Protein AF-A0A2M7T6M6-F1 (afdb_monomer_lite)

Sequence (146 aa):
PADIKNALLALINGEEPVEQSRGKCAQCSRVKKELYIQQRDFVTDGVKAVMELDTIDPEKCFLEQGIVCMGPVTREGCHSKCPSKANMPCRGCWGPTPGITEVGAKMVNSLASILPAGAMMFMDDIVGTGYRYSMAISEVPGRIRR

InterPro domains:
  IPR051349 Hydrogenase complex-associated protein [PTHR42845] (2-117)

Foldseek 3Di:
DVLVVQCVVCVVVVHHRDDQQAFQVVLAQADEDPLPDDDPDALDAAADDPVRDPDQDLRHDCLSVNYDAL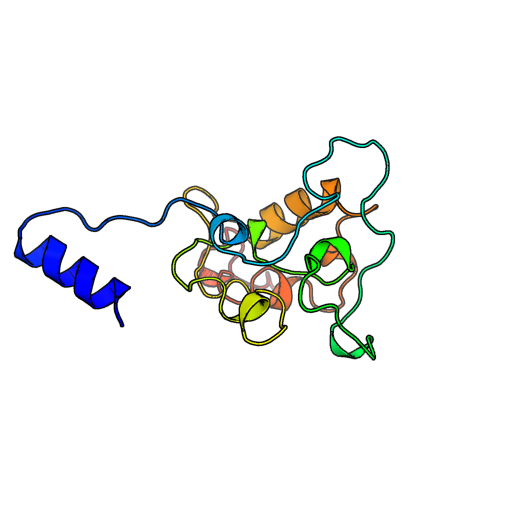RRFATHDPSNCQSNPVVHGHQRQRHGRPPDQQQLVVQQVSQVRHYVRRHLVPDPCSCCRRPVNRLCSHPNNDDDDD

pLDDT: mean 88.49, std 6.36, range [63.84, 96.81]

Secondary structure (DSSP, 8-state):
-HHHHHHHHHHHTTPPP----SBGGGG--SB-SSTTS--SS-S-S--B-GGG-S---SSB-SGGGTB---GGGBBS-STTHHHHHSS-----TT-BPTT-S-HHHHHHHHHHTTSTT-GGGGSTTHHHHHSTTTGGGSSS-S----

Organism: NCBI:txid1973895

Structure (mmCIF, N/CA/C/O backbone):
data_AF-A0A2M7T6M6-F1
#
_entry.id   AF-A0A2M7T6M6-F1
#
loop_
_atom_site.group_PDB
_atom_site.id
_atom_site.type_symbol
_atom_site.label_atom_id
_atom_site.label_alt_id
_atom_site.label_comp_id
_atom_site.label_asym_id
_atom_site.label_entity_id
_atom_site.label_seq_id
_atom_site.pdbx_PDB_ins_code
_atom_site.Cartn_x
_atom_site.Cartn_y
_atom_site.Cartn_z
_atom_site.occupancy
_atom_site.B_iso_or_equiv
_atom_site.auth_seq_id
_atom_site.auth_comp_id
_atom_site.auth_asym_id
_atom_site.auth_atom_id
_atom_site.pdbx_PDB_model_num
ATOM 1 N N . PRO A 1 1 ? 3.158 -3.355 17.861 1.00 77.38 1 PRO A N 1
ATOM 2 C CA . PRO A 1 1 ? 3.257 -3.105 19.322 1.00 77.38 1 PRO A CA 1
ATOM 3 C C . PRO A 1 1 ? 3.147 -1.621 19.694 1.00 77.38 1 PRO A C 1
ATOM 5 O O . PRO A 1 1 ? 2.381 -1.302 20.591 1.00 77.38 1 PRO A O 1
ATOM 8 N N . ALA A 1 2 ? 3.868 -0.728 19.000 1.00 86.44 2 ALA A N 1
ATOM 9 C CA . ALA A 1 2 ? 3.848 0.709 19.289 1.00 86.44 2 ALA A CA 1
ATOM 10 C C . ALA A 1 2 ? 2.465 1.353 19.081 1.00 86.44 2 ALA A C 1
ATOM 12 O O . ALA A 1 2 ? 1.992 2.036 19.978 1.00 86.44 2 ALA A O 1
ATOM 13 N N . ASP A 1 3 ? 1.779 1.066 17.968 1.00 86.69 3 ASP A N 1
ATOM 14 C CA . ASP A 1 3 ? 0.470 1.676 17.674 1.00 86.69 3 ASP A CA 1
ATOM 15 C C . ASP A 1 3 ? -0.593 1.332 18.727 1.00 86.69 3 ASP A C 1
ATOM 17 O O . ASP A 1 3 ? -1.322 2.204 19.183 1.00 86.69 3 ASP A O 1
ATOM 21 N N . ILE A 1 4 ? -0.624 0.073 19.180 1.00 90.44 4 ILE A N 1
ATOM 22 C CA . ILE A 1 4 ? -1.546 -0.385 20.232 1.00 90.44 4 ILE A CA 1
ATOM 23 C C . ILE A 1 4 ? -1.215 0.300 21.561 1.00 90.44 4 ILE A C 1
ATOM 25 O O . ILE A 1 4 ? -2.111 0.801 22.231 1.00 90.44 4 ILE A O 1
ATOM 29 N N . LYS A 1 5 ? 0.072 0.358 21.934 1.00 93.25 5 LYS A N 1
ATOM 30 C CA . LYS A 1 5 ? 0.515 1.045 23.155 1.00 93.25 5 LYS A CA 1
ATOM 31 C C . LYS A 1 5 ? 0.095 2.517 23.136 1.00 93.25 5 LYS A C 1
ATOM 33 O O . LYS A 1 5 ? -0.430 3.001 24.130 1.00 93.25 5 LYS A O 1
ATOM 38 N N . ASN A 1 6 ? 0.312 3.208 22.021 1.00 90.69 6 ASN A N 1
ATOM 39 C CA . ASN A 1 6 ? -0.017 4.625 21.886 1.00 90.69 6 ASN A CA 1
ATOM 40 C C . ASN A 1 6 ? -1.530 4.861 21.943 1.00 90.69 6 ASN A C 1
ATOM 42 O O . ASN A 1 6 ? -1.966 5.781 22.624 1.00 90.69 6 ASN A O 1
ATOM 46 N N . ALA A 1 7 ? -2.325 4.003 21.297 1.00 91.75 7 ALA A N 1
ATOM 47 C CA . ALA A 1 7 ? -3.780 4.076 21.375 1.00 91.75 7 ALA A CA 1
ATOM 48 C C . ALA A 1 7 ? -4.288 3.870 22.811 1.00 91.75 7 ALA A C 1
ATOM 50 O O . ALA A 1 7 ? -5.135 4.624 23.274 1.00 91.75 7 ALA A O 1
ATOM 51 N N . LEU A 1 8 ? -3.737 2.895 23.544 1.00 94.31 8 LEU A N 1
ATOM 52 C CA . LEU A 1 8 ? -4.097 2.668 24.947 1.00 94.31 8 LEU A CA 1
ATOM 53 C C . LEU A 1 8 ? -3.714 3.853 25.841 1.00 94.31 8 LEU A C 1
ATOM 55 O O . LEU A 1 8 ? -4.503 4.241 26.694 1.00 94.31 8 LEU A O 1
ATOM 59 N N . LEU A 1 9 ? -2.531 4.439 25.642 1.00 95.12 9 LEU A N 1
ATOM 60 C CA . LEU A 1 9 ? -2.095 5.617 26.396 1.00 95.12 9 LEU A CA 1
ATOM 61 C C . LEU A 1 9 ? -2.992 6.834 26.140 1.00 95.12 9 LEU A C 1
ATOM 63 O O . LEU A 1 9 ? -3.350 7.512 27.097 1.00 95.12 9 LEU A O 1
ATOM 67 N N . ALA A 1 10 ? -3.393 7.072 24.888 1.00 94.69 10 ALA A N 1
ATOM 68 C CA . ALA A 1 10 ? -4.335 8.140 24.549 1.00 94.69 10 ALA A CA 1
ATOM 69 C C . ALA A 1 10 ? -5.670 7.951 25.288 1.00 94.69 10 ALA A C 1
ATOM 71 O O . ALA A 1 10 ? -6.118 8.850 25.993 1.00 94.69 10 ALA A O 1
ATOM 72 N N . LEU A 1 11 ? -6.232 6.737 25.242 1.00 94.81 11 LEU A N 1
ATOM 73 C CA . LEU A 1 11 ? -7.485 6.418 25.932 1.00 94.81 11 LEU A CA 1
ATOM 74 C C . LEU A 1 11 ? -7.385 6.578 27.456 1.00 94.81 11 LEU A C 1
ATOM 76 O O . LEU A 1 11 ? -8.314 7.089 28.074 1.00 94.81 11 LEU A O 1
ATOM 80 N N . ILE A 1 12 ? -6.266 6.169 28.068 1.00 96.81 12 ILE A N 1
ATOM 81 C CA . ILE A 1 12 ? -6.027 6.342 29.513 1.00 96.81 12 ILE A CA 1
ATOM 82 C C . ILE A 1 12 ? -5.978 7.829 29.891 1.00 96.81 12 ILE A C 1
ATOM 84 O O . ILE A 1 12 ? -6.458 8.202 30.959 1.00 96.81 12 ILE A O 1
ATOM 88 N N . ASN A 1 13 ? -5.437 8.674 29.014 1.00 96.06 13 ASN A N 1
ATOM 89 C CA . ASN A 1 13 ? -5.346 10.118 29.222 1.00 96.06 13 ASN A CA 1
ATOM 90 C C . ASN A 1 13 ? -6.642 10.873 28.867 1.00 96.06 13 ASN A C 1
ATOM 92 O O . ASN A 1 13 ? -6.694 12.089 29.035 1.00 96.06 13 ASN A O 1
ATOM 96 N N . GLY A 1 14 ? -7.687 10.182 28.390 1.00 94.88 14 GLY A N 1
ATOM 97 C CA . GLY A 1 14 ? -8.930 10.806 27.923 1.00 94.88 14 GLY A CA 1
ATOM 98 C C . GLY A 1 14 ? -8.812 11.500 26.559 1.00 94.88 14 GLY A C 1
ATOM 99 O O . GLY A 1 14 ? -9.669 12.307 26.211 1.00 94.88 14 GLY A O 1
ATOM 100 N N . GLU A 1 15 ? -7.761 11.199 25.794 1.00 94.38 15 GLU A N 1
ATOM 101 C CA . GLU A 1 15 ? -7.513 11.716 24.447 1.00 94.38 15 GLU A CA 1
ATOM 102 C C . GLU A 1 15 ? -8.000 10.719 23.380 1.00 94.38 15 GLU A C 1
ATOM 104 O O . GLU A 1 15 ? -7.991 9.500 23.583 1.00 94.38 15 GLU A O 1
ATOM 109 N N . GLU A 1 16 ? -8.387 11.216 22.203 1.00 89.56 16 GLU A N 1
ATOM 110 C CA . GLU A 1 16 ? -8.709 10.345 21.070 1.00 89.56 16 GLU A CA 1
ATOM 111 C C . GLU A 1 16 ? -7.432 9.788 20.414 1.00 89.56 16 GLU A C 1
ATOM 113 O O . GLU A 1 16 ? -6.487 10.539 20.146 1.00 89.56 16 GLU A O 1
ATOM 118 N N . PRO A 1 17 ? -7.374 8.476 20.110 1.00 87.94 17 PRO A N 1
ATOM 119 C CA . PRO A 1 17 ? -6.243 7.897 19.401 1.00 87.94 17 PRO A CA 1
ATOM 120 C C . PRO A 1 17 ? -6.045 8.535 18.026 1.00 87.94 17 PRO A C 1
ATOM 122 O O . PRO A 1 17 ? -6.978 8.653 17.234 1.00 87.94 17 PRO A O 1
ATOM 125 N N . VAL A 1 18 ? -4.795 8.863 17.700 1.00 84.00 18 VAL A N 1
ATOM 126 C CA . VAL A 1 18 ? -4.446 9.395 16.379 1.00 84.00 18 VAL A CA 1
ATOM 127 C C . VAL A 1 18 ? -4.677 8.326 15.313 1.00 84.00 18 VAL A C 1
ATOM 129 O O . VAL A 1 18 ? -3.949 7.330 15.239 1.00 84.00 18 VAL A O 1
ATOM 132 N N . GLU A 1 19 ? -5.666 8.551 14.451 1.00 78.81 19 GLU A N 1
ATOM 133 C CA . GLU A 1 19 ? -5.884 7.701 13.292 1.00 78.81 19 GLU A CA 1
ATOM 134 C C . GLU A 1 19 ? -4.896 8.030 12.166 1.00 78.81 19 GLU A C 1
ATOM 136 O O . GLU A 1 19 ? -4.631 9.177 11.808 1.00 78.81 19 GLU A O 1
ATOM 141 N N . GLN A 1 20 ? -4.341 6.979 11.574 1.00 81.00 20 GLN A N 1
ATOM 142 C CA . GLN A 1 20 ? -3.417 7.080 10.454 1.00 81.00 20 GLN A CA 1
ATOM 143 C C . GLN A 1 20 ? -4.202 7.313 9.162 1.00 81.00 20 GLN A C 1
ATOM 145 O O . GLN A 1 20 ? -4.750 6.378 8.594 1.00 81.00 20 GLN A O 1
ATOM 150 N N . SER A 1 21 ? -4.262 8.547 8.672 1.00 82.00 21 SER A N 1
ATOM 151 C CA . SER A 1 21 ? -5.130 8.885 7.537 1.00 82.00 21 SER A CA 1
ATOM 152 C C . SER A 1 21 ? -4.480 8.744 6.158 1.00 82.00 21 SER A C 1
ATOM 154 O O . SER A 1 21 ? -5.186 8.680 5.151 1.00 82.00 21 SER A O 1
ATOM 156 N N . ARG A 1 22 ? -3.145 8.671 6.072 1.00 88.88 22 ARG A N 1
ATOM 157 C CA . ARG A 1 22 ? -2.444 8.653 4.778 1.00 88.88 22 ARG A CA 1
ATOM 158 C C . ARG A 1 22 ? -2.263 7.241 4.226 1.00 88.88 22 ARG A C 1
ATOM 160 O O . ARG A 1 22 ? -2.228 6.247 4.954 1.00 88.88 22 ARG A O 1
ATOM 167 N N . GLY A 1 23 ? -2.085 7.168 2.908 1.00 89.44 23 GLY A N 1
ATOM 168 C CA . GLY A 1 23 ? -1.722 5.937 2.210 1.00 89.44 23 GLY A CA 1
ATOM 169 C C . GLY A 1 23 ? -0.285 5.494 2.494 1.00 89.44 23 GLY A C 1
ATOM 170 O O . GLY A 1 23 ? 0.597 6.294 2.814 1.00 89.44 23 GLY A O 1
ATOM 171 N N . LYS A 1 24 ? -0.012 4.199 2.315 1.00 92.31 24 LYS A N 1
ATOM 172 C CA . LYS A 1 24 ? 1.285 3.581 2.626 1.00 92.31 24 LYS A CA 1
ATOM 173 C C . LYS A 1 24 ? 2.442 4.186 1.833 1.00 92.31 24 LYS A C 1
ATOM 175 O O . LYS A 1 24 ? 3.567 4.224 2.330 1.00 92.31 24 LYS A O 1
ATOM 180 N N . CYS A 1 25 ? 2.175 4.685 0.624 1.00 91.50 25 CYS A N 1
ATOM 181 C CA . CYS A 1 25 ? 3.174 5.335 -0.225 1.00 91.50 25 CYS A CA 1
ATOM 182 C C . CYS A 1 25 ? 3.894 6.506 0.471 1.00 91.50 25 CYS A C 1
ATOM 184 O O . CYS A 1 25 ? 5.059 6.736 0.152 1.00 91.50 25 CYS A O 1
ATOM 186 N N . ALA A 1 26 ? 3.258 7.171 1.448 1.00 90.12 26 ALA A N 1
ATOM 187 C CA . ALA A 1 26 ? 3.847 8.259 2.234 1.00 90.12 26 ALA A CA 1
ATOM 188 C C . ALA A 1 26 ? 5.000 7.809 3.154 1.00 90.12 26 ALA A C 1
ATOM 190 O O . ALA A 1 26 ? 5.882 8.599 3.466 1.00 90.12 26 ALA A O 1
ATOM 191 N N . GLN A 1 27 ? 5.018 6.538 3.572 1.00 90.75 27 GLN A N 1
ATOM 192 C CA . GLN A 1 27 ? 6.068 5.957 4.423 1.00 90.75 27 GLN A CA 1
ATOM 193 C C . GLN A 1 27 ? 7.003 5.024 3.641 1.00 90.75 27 GLN A C 1
ATOM 195 O O . GLN A 1 27 ? 7.753 4.252 4.236 1.00 90.75 27 GLN A O 1
ATOM 200 N N . CYS A 1 28 ? 6.883 4.960 2.314 1.00 93.62 28 CYS A N 1
ATOM 201 C CA . CYS A 1 28 ? 7.627 4.007 1.497 1.00 93.62 28 CYS A CA 1
ATOM 202 C C . CYS A 1 28 ? 8.945 4.621 1.021 1.00 93.62 28 CYS A C 1
ATOM 204 O O . CYS A 1 28 ? 8.927 5.614 0.300 1.00 93.62 28 CYS A O 1
ATOM 206 N N . SER A 1 29 ? 10.063 3.976 1.367 1.00 93.75 29 SER A N 1
ATOM 207 C CA . SER A 1 29 ? 11.424 4.428 1.031 1.00 93.75 29 SER A CA 1
ATOM 208 C C . SER A 1 29 ? 11.796 4.310 -0.450 1.00 93.75 29 SER A C 1
ATOM 210 O O . SER A 1 29 ? 12.833 4.820 -0.852 1.00 93.75 29 SER A O 1
ATOM 212 N N . ARG A 1 30 ? 10.985 3.619 -1.260 1.00 94.56 30 ARG A N 1
ATOM 213 C CA . ARG A 1 30 ? 11.272 3.411 -2.683 1.00 94.56 30 ARG A CA 1
ATOM 214 C C . ARG A 1 30 ? 11.068 4.676 -3.501 1.00 94.56 30 ARG A C 1
ATOM 216 O O . ARG A 1 30 ? 10.060 5.376 -3.328 1.00 94.56 30 ARG A O 1
ATOM 223 N N . VAL A 1 31 ? 11.976 4.888 -4.443 1.00 94.50 31 VAL A N 1
ATOM 224 C CA . VAL A 1 31 ? 11.983 6.011 -5.376 1.00 94.50 31 VAL A CA 1
ATOM 225 C C . VAL A 1 31 ? 10.870 5.825 -6.406 1.00 94.50 31 VAL A C 1
ATOM 227 O O . VAL A 1 31 ? 10.695 4.740 -6.959 1.00 94.50 31 VAL A O 1
ATOM 230 N N . LYS A 1 32 ? 10.095 6.888 -6.625 1.00 92.12 32 LYS A N 1
ATOM 231 C CA . LYS A 1 32 ? 8.992 6.960 -7.592 1.00 92.12 32 LYS A CA 1
ATOM 232 C C . LYS A 1 32 ? 9.344 8.067 -8.578 1.00 92.12 32 LYS A C 1
ATOM 234 O O . LYS A 1 32 ? 9.191 9.238 -8.231 1.00 92.12 32 LYS A O 1
ATOM 239 N N . LYS A 1 33 ? 9.937 7.708 -9.716 1.00 88.56 33 LYS A N 1
ATOM 240 C CA . LYS A 1 33 ? 10.416 8.686 -10.704 1.00 88.56 33 LYS A CA 1
ATOM 241 C C . LYS A 1 33 ? 9.306 9.102 -11.655 1.00 88.56 33 LYS A C 1
ATOM 243 O O . LYS A 1 33 ? 9.159 10.286 -11.917 1.00 88.56 33 LYS A O 1
ATOM 248 N N . GLU A 1 34 ? 8.520 8.143 -12.121 1.00 86.88 34 GLU A N 1
ATOM 249 C CA . GLU A 1 34 ? 7.537 8.348 -13.186 1.00 86.88 34 GLU A CA 1
ATOM 250 C C . GLU A 1 34 ? 6.105 8.364 -12.665 1.00 86.88 34 GLU A C 1
ATOM 252 O O . GLU A 1 34 ? 5.254 9.046 -13.221 1.00 86.88 34 GLU A O 1
ATOM 257 N N . LEU A 1 35 ? 5.845 7.706 -11.532 1.00 85.00 35 LEU A N 1
ATOM 258 C CA . LEU A 1 35 ? 4.506 7.589 -10.949 1.00 85.00 35 LEU A CA 1
ATOM 259 C C . LEU A 1 35 ? 3.838 8.944 -10.642 1.00 85.00 35 LEU A C 1
ATOM 261 O O . LEU A 1 35 ? 2.616 9.022 -10.558 1.00 85.00 35 LEU A O 1
ATOM 265 N N . TYR A 1 36 ? 4.633 9.990 -10.402 1.00 83.12 36 TYR A N 1
ATOM 266 C CA . TYR A 1 36 ? 4.146 11.331 -10.062 1.00 83.12 36 TYR A CA 1
ATOM 267 C C . TYR A 1 36 ? 4.209 12.321 -11.227 1.00 83.12 36 TYR A C 1
ATOM 269 O O . TYR A 1 36 ? 3.794 13.470 -11.071 1.00 83.12 36 TYR A O 1
ATOM 277 N N . ILE A 1 37 ? 4.715 11.892 -12.382 1.00 86.31 37 ILE A N 1
ATOM 278 C CA . ILE A 1 37 ? 4.779 12.721 -13.578 1.00 86.31 37 ILE A CA 1
ATOM 279 C C . ILE A 1 37 ? 3.463 12.545 -14.334 1.00 86.31 37 ILE A C 1
ATOM 281 O O . ILE A 1 37 ? 3.033 11.430 -14.616 1.00 86.31 37 ILE A O 1
ATOM 285 N N . GLN A 1 38 ? 2.802 13.657 -14.651 1.00 81.75 38 GLN A N 1
ATOM 286 C CA . GLN A 1 38 ? 1.609 13.645 -15.495 1.00 81.75 38 GLN A CA 1
ATOM 287 C C . GLN A 1 38 ? 2.040 13.379 -16.939 1.00 81.75 38 GLN A C 1
ATOM 289 O O . GLN A 1 38 ? 2.669 14.232 -17.564 1.00 81.75 38 GLN A O 1
ATOM 294 N N . GLN A 1 39 ? 1.710 12.202 -17.460 1.00 83.31 39 GLN A N 1
ATOM 295 C CA . GLN A 1 39 ? 2.041 11.789 -18.820 1.00 83.31 39 GLN A CA 1
ATOM 296 C C . GLN A 1 39 ? 0.862 11.069 -19.478 1.00 83.31 39 GLN A C 1
ATOM 298 O O . GLN A 1 39 ? -0.061 10.617 -18.802 1.00 83.31 39 GLN A O 1
ATOM 303 N N . ARG A 1 40 ? 0.861 11.040 -20.816 1.00 82.38 40 ARG A N 1
ATOM 304 C CA . ARG A 1 40 ? -0.168 10.348 -21.613 1.00 82.38 40 ARG A CA 1
ATOM 305 C C . ARG A 1 40 ? 0.125 8.860 -21.770 1.00 82.38 40 ARG A C 1
ATOM 307 O O . ARG A 1 40 ? -0.808 8.092 -21.983 1.00 82.38 40 ARG A O 1
ATOM 314 N N . ASP A 1 41 ? 1.396 8.496 -21.667 1.00 83.69 41 ASP A N 1
ATOM 315 C CA . ASP A 1 41 ? 1.859 7.124 -21.791 1.00 83.69 41 ASP A CA 1
ATOM 316 C C . ASP A 1 41 ? 1.758 6.397 -20.449 1.00 83.69 41 ASP A C 1
ATOM 318 O O . ASP A 1 41 ? 1.797 7.004 -19.374 1.00 83.69 41 ASP A O 1
ATOM 322 N N . PHE A 1 42 ? 1.611 5.078 -20.512 1.00 82.56 42 PHE A N 1
ATOM 323 C CA . PHE A 1 42 ? 1.605 4.246 -19.318 1.00 82.56 42 PHE A CA 1
ATOM 324 C C . PHE A 1 42 ? 3.022 4.121 -18.751 1.00 82.56 42 PHE A C 1
ATOM 326 O O . PHE A 1 42 ? 4.006 4.109 -19.482 1.00 82.56 42 PHE A O 1
ATOM 333 N N . VAL A 1 43 ? 3.126 4.014 -17.424 1.00 84.00 43 VAL A N 1
ATOM 334 C CA . VAL A 1 43 ? 4.419 3.906 -16.721 1.00 84.00 43 VAL A CA 1
ATOM 335 C C . VAL A 1 43 ? 5.081 2.552 -16.993 1.00 84.00 43 VAL A C 1
ATOM 337 O O . VAL A 1 43 ? 6.297 2.394 -16.906 1.00 84.00 43 VAL A O 1
ATOM 340 N N . THR A 1 44 ? 4.274 1.532 -17.265 1.00 82.62 44 THR A N 1
ATOM 341 C CA . THR A 1 44 ? 4.756 0.209 -17.641 1.00 82.62 44 THR A CA 1
ATOM 342 C C . THR A 1 44 ? 3.722 -0.499 -18.510 1.00 82.62 44 THR A C 1
ATOM 344 O O . THR A 1 44 ? 2.532 -0.194 -18.453 1.00 82.62 44 THR A O 1
ATOM 347 N N . ASP A 1 45 ? 4.183 -1.435 -19.335 1.00 77.25 45 ASP A N 1
ATOM 348 C CA . ASP A 1 45 ? 3.348 -2.122 -20.328 1.00 77.25 45 ASP A CA 1
ATOM 349 C C . ASP A 1 45 ? 2.902 -3.517 -19.873 1.00 77.25 45 ASP A C 1
ATOM 351 O O . ASP A 1 45 ? 2.144 -4.189 -20.569 1.00 77.25 45 ASP A O 1
ATOM 355 N N . GLY A 1 46 ? 3.367 -3.980 -18.707 1.00 78.31 46 GLY A N 1
ATOM 356 C CA . GLY A 1 46 ? 3.159 -5.358 -18.273 1.00 78.31 46 GLY A CA 1
ATOM 357 C C . GLY A 1 46 ? 2.998 -5.522 -16.770 1.00 78.31 46 GLY A C 1
ATOM 358 O O . GLY A 1 46 ? 3.548 -4.768 -15.968 1.00 78.31 46 GLY A O 1
ATOM 359 N N . VAL A 1 47 ? 2.250 -6.561 -16.405 1.00 84.25 47 VAL A N 1
ATOM 360 C CA . VAL A 1 47 ? 2.091 -7.030 -15.028 1.00 84.25 47 VAL A CA 1
ATOM 361 C C . VAL A 1 47 ? 2.960 -8.257 -14.854 1.00 84.25 47 VAL A C 1
ATOM 363 O O . VAL A 1 47 ? 2.834 -9.193 -15.634 1.00 84.25 47 VAL A O 1
ATOM 366 N N . LYS A 1 48 ? 3.828 -8.250 -13.847 1.00 85.88 48 LYS A N 1
ATOM 367 C CA . LYS A 1 48 ? 4.736 -9.361 -13.570 1.00 85.88 48 LYS A CA 1
ATOM 368 C C . LYS A 1 48 ? 4.524 -9.880 -12.163 1.00 85.88 48 LYS A C 1
ATOM 370 O O . LYS A 1 48 ? 4.430 -9.100 -11.204 1.00 85.88 48 LYS A O 1
ATOM 375 N N . ALA A 1 49 ? 4.473 -11.197 -12.024 1.00 86.06 49 ALA A N 1
ATOM 376 C CA . ALA A 1 49 ? 4.545 -11.821 -10.716 1.00 86.06 49 ALA A CA 1
ATOM 377 C C . ALA A 1 49 ? 5.980 -11.732 -10.178 1.00 86.06 49 ALA A C 1
ATOM 379 O O . ALA A 1 49 ? 6.959 -11.764 -10.916 1.00 86.06 49 ALA A O 1
ATOM 380 N N . VAL A 1 50 ? 6.119 -11.654 -8.853 1.00 88.94 50 VAL A N 1
ATOM 381 C CA . VAL A 1 50 ? 7.436 -11.599 -8.189 1.00 88.94 50 VAL A CA 1
ATOM 382 C C . VAL A 1 50 ? 8.306 -12.805 -8.571 1.00 88.94 50 VAL A C 1
ATOM 384 O O . VAL A 1 50 ? 9.509 -12.656 -8.719 1.00 88.94 50 VAL A O 1
ATOM 387 N N . MET A 1 51 ? 7.697 -13.981 -8.756 1.00 87.44 51 MET A N 1
ATOM 388 C CA . MET A 1 51 ? 8.391 -15.218 -9.136 1.00 87.44 51 MET A CA 1
ATOM 389 C C . MET A 1 51 ? 8.801 -15.301 -10.614 1.00 87.44 51 MET A C 1
ATOM 391 O O . MET A 1 51 ? 9.539 -16.208 -10.971 1.00 87.44 51 MET A O 1
ATOM 395 N N . GLU A 1 52 ? 8.320 -14.396 -11.469 1.00 87.19 52 GLU A N 1
ATOM 396 C CA . GLU A 1 52 ? 8.698 -14.340 -12.892 1.00 87.19 52 GLU A CA 1
ATOM 397 C C . GLU A 1 52 ? 9.966 -13.509 -13.121 1.00 87.19 52 GLU A C 1
ATOM 399 O O . GLU A 1 52 ? 10.479 -13.445 -14.236 1.00 87.19 52 GLU A O 1
ATOM 404 N N . LEU A 1 53 ? 10.444 -12.820 -12.084 1.00 87.56 53 LEU A N 1
ATOM 405 C CA . LEU A 1 53 ? 11.565 -11.900 -12.163 1.00 87.56 53 LEU A CA 1
ATOM 406 C C . LEU A 1 53 ? 12.792 -12.500 -11.484 1.00 87.56 53 LEU A C 1
ATOM 408 O O . LEU A 1 53 ? 12.779 -12.749 -10.281 1.00 87.56 53 LEU A O 1
ATOM 412 N N . ASP A 1 54 ? 13.880 -12.629 -12.241 1.00 86.25 54 ASP A N 1
ATOM 413 C CA . ASP A 1 54 ? 15.176 -13.056 -11.701 1.00 86.25 54 ASP A CA 1
ATOM 414 C C . ASP A 1 54 ? 15.745 -12.032 -10.712 1.00 86.25 54 ASP A C 1
ATOM 416 O O . ASP A 1 54 ? 16.424 -12.372 -9.743 1.00 86.25 54 ASP A O 1
ATOM 420 N N . THR A 1 55 ? 15.470 -10.748 -10.959 1.00 90.19 55 THR A N 1
ATOM 421 C CA . THR A 1 55 ? 15.943 -9.634 -10.136 1.00 90.19 55 THR A CA 1
ATOM 422 C C . THR A 1 55 ? 14.856 -8.580 -9.964 1.00 90.19 55 THR A C 1
ATOM 424 O O . THR A 1 55 ? 14.107 -8.262 -10.887 1.00 90.19 55 THR A O 1
ATOM 427 N N . ILE A 1 56 ? 14.776 -8.035 -8.751 1.00 93.25 56 ILE A N 1
ATOM 428 C CA . ILE A 1 56 ? 13.844 -6.975 -8.371 1.00 93.25 56 ILE A CA 1
ATOM 429 C C . ILE A 1 56 ? 14.665 -5.831 -7.807 1.00 93.25 56 ILE A C 1
ATOM 431 O O . ILE A 1 56 ? 15.342 -6.005 -6.789 1.00 93.25 56 ILE A O 1
ATOM 435 N N . ASP A 1 57 ? 14.559 -4.662 -8.435 1.00 93.88 57 ASP A N 1
ATOM 436 C CA . ASP A 1 57 ? 15.248 -3.461 -7.982 1.00 93.88 57 ASP A CA 1
ATOM 437 C C . ASP A 1 57 ? 14.698 -3.055 -6.594 1.00 93.88 57 ASP A C 1
ATOM 439 O O . ASP A 1 57 ? 13.487 -2.805 -6.453 1.00 93.88 57 ASP A O 1
ATOM 443 N N . PRO A 1 58 ? 15.554 -3.027 -5.553 1.00 93.31 58 PRO A N 1
ATOM 444 C CA . PRO A 1 58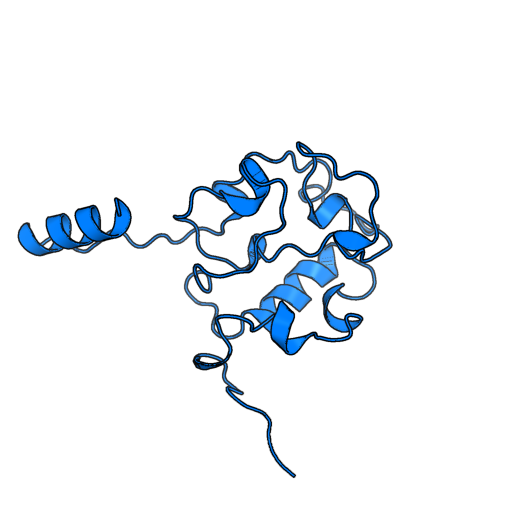 ? 15.132 -2.734 -4.189 1.00 93.31 58 PRO A CA 1
ATOM 445 C C . PRO A 1 58 ? 14.802 -1.251 -3.968 1.00 93.31 58 PRO A C 1
ATOM 447 O O . PRO A 1 58 ? 14.054 -0.932 -3.038 1.00 93.31 58 PRO A O 1
ATOM 450 N N . GLU A 1 59 ? 15.317 -0.353 -4.809 1.00 94.31 59 GLU A N 1
ATOM 451 C CA . GLU A 1 59 ? 15.129 1.092 -4.694 1.00 94.31 59 GLU A CA 1
ATOM 452 C C . GLU A 1 59 ? 13.957 1.586 -5.541 1.00 94.31 59 GLU A C 1
ATOM 454 O O . GLU A 1 59 ? 13.184 2.435 -5.083 1.00 94.31 59 GLU A O 1
ATOM 459 N N . LYS A 1 60 ? 13.773 1.045 -6.751 1.00 93.88 60 LYS A N 1
ATOM 460 C CA . LYS A 1 60 ? 12.691 1.463 -7.653 1.00 93.88 60 LYS A CA 1
ATOM 461 C C . LYS A 1 60 ? 11.318 1.029 -7.131 1.00 93.88 60 LYS A C 1
ATOM 463 O O . LYS A 1 60 ? 11.123 -0.067 -6.592 1.00 93.88 60 LYS A O 1
ATOM 468 N N . CYS A 1 61 ? 10.310 1.881 -7.305 1.00 93.88 61 CYS A N 1
ATOM 469 C CA . CYS A 1 61 ? 8.925 1.560 -6.975 1.00 93.88 61 CYS A CA 1
ATOM 470 C C . CYS A 1 61 ? 8.453 0.287 -7.695 1.00 93.88 61 CYS A C 1
ATOM 472 O O . CYS A 1 61 ? 8.642 0.140 -8.896 1.00 93.88 61 CYS A O 1
ATOM 474 N N . PHE A 1 62 ? 7.779 -0.610 -6.972 1.00 93.50 62 PHE A N 1
ATOM 475 C CA . PHE A 1 62 ? 7.233 -1.846 -7.542 1.00 93.50 62 PHE A CA 1
ATOM 476 C C . PHE A 1 62 ? 6.253 -1.613 -8.691 1.00 93.50 62 PHE A C 1
ATOM 478 O O . PHE A 1 62 ? 6.318 -2.312 -9.696 1.00 93.50 62 PHE A O 1
ATOM 485 N N . LEU A 1 63 ? 5.379 -0.611 -8.560 1.00 91.75 63 LEU A N 1
ATOM 486 C CA . LEU A 1 63 ? 4.399 -0.295 -9.599 1.00 91.75 63 LEU A CA 1
ATOM 487 C C . LEU A 1 63 ? 5.082 0.173 -10.889 1.00 91.75 63 LEU A C 1
ATOM 489 O O . LEU A 1 63 ? 4.628 -0.180 -11.965 1.00 91.75 63 LEU A O 1
ATOM 493 N N . GLU A 1 64 ? 6.213 0.877 -10.786 1.00 91.06 64 GLU A N 1
ATOM 494 C CA . GLU A 1 64 ? 7.032 1.284 -11.941 1.00 91.06 64 GLU A CA 1
ATOM 495 C C . GLU A 1 64 ? 7.883 0.135 -12.515 1.00 91.06 64 GLU A C 1
ATOM 497 O O . GLU A 1 64 ? 8.556 0.297 -13.531 1.00 91.06 64 GLU A O 1
ATOM 502 N N . GLN A 1 65 ? 7.917 -1.014 -11.836 1.00 90.75 65 GLN A N 1
ATOM 503 C CA . GLN A 1 65 ? 8.556 -2.249 -12.301 1.00 90.75 65 GLN A CA 1
ATOM 504 C C . GLN A 1 65 ? 7.534 -3.243 -12.884 1.00 90.75 65 GLN A C 1
ATOM 506 O O . GLN A 1 65 ? 7.913 -4.348 -13.268 1.00 90.75 65 GLN A O 1
ATOM 511 N N . GLY A 1 66 ? 6.244 -2.885 -12.922 1.00 88.69 66 GLY A N 1
ATOM 512 C CA . GLY A 1 66 ? 5.167 -3.784 -13.349 1.00 88.69 66 GLY A CA 1
ATOM 513 C C . GLY A 1 66 ? 4.729 -4.791 -12.279 1.00 88.69 66 GLY A C 1
ATOM 514 O O . GLY A 1 66 ? 3.955 -5.700 -12.563 1.00 88.69 66 GLY A O 1
ATOM 515 N N . ILE A 1 67 ? 5.189 -4.648 -11.032 1.00 90.94 67 ILE A N 1
ATOM 516 C CA . ILE A 1 67 ? 4.832 -5.543 -9.926 1.00 90.94 67 ILE A CA 1
ATOM 517 C C . ILE A 1 67 ? 3.661 -4.939 -9.146 1.00 90.94 67 ILE A C 1
ATOM 519 O O . ILE A 1 67 ? 3.756 -3.841 -8.585 1.00 90.94 67 ILE A O 1
ATOM 523 N N . VAL A 1 68 ? 2.557 -5.683 -9.044 1.00 90.75 68 VAL A N 1
ATOM 524 C CA . VAL A 1 68 ? 1.356 -5.231 -8.324 1.00 90.75 68 VAL A CA 1
ATOM 525 C C . VAL A 1 68 ? 1.656 -5.036 -6.839 1.00 90.75 68 VAL A C 1
ATOM 527 O O . VAL A 1 68 ? 2.034 -5.964 -6.123 1.00 90.75 68 VAL A O 1
ATOM 530 N N . CYS A 1 69 ? 1.447 -3.811 -6.356 1.00 92.88 69 CYS A N 1
ATOM 531 C CA . CYS A 1 69 ? 1.679 -3.420 -4.971 1.00 92.88 69 CYS A CA 1
ATOM 532 C C . CYS A 1 69 ? 0.468 -2.659 -4.429 1.00 92.88 69 CYS A C 1
ATOM 534 O O . CYS A 1 69 ? 0.162 -1.572 -4.904 1.00 92.88 69 CYS A O 1
ATOM 536 N N . MET A 1 70 ? -0.166 -3.174 -3.371 1.00 93.81 70 MET A N 1
ATOM 537 C CA . MET A 1 70 ? -1.379 -2.588 -2.770 1.00 93.81 70 MET A CA 1
ATOM 538 C C . MET A 1 70 ? -1.122 -1.293 -1.978 1.00 93.81 70 MET A C 1
ATOM 540 O O . MET A 1 70 ? -2.023 -0.760 -1.335 1.00 93.81 70 MET A O 1
ATOM 544 N N . GLY A 1 71 ? 0.108 -0.771 -1.992 1.00 93.38 71 GLY A N 1
ATOM 545 C CA . GLY A 1 71 ? 0.514 0.407 -1.222 1.00 93.38 71 GLY A CA 1
ATOM 546 C C . GLY A 1 71 ? -0.389 1.642 -1.386 1.00 93.38 71 GLY A C 1
ATOM 547 O O . GLY A 1 71 ? -0.701 2.257 -0.365 1.00 93.38 71 GLY A O 1
ATOM 548 N N . PRO A 1 72 ? -0.850 1.997 -2.603 1.00 91.12 72 PRO A N 1
ATOM 549 C CA . PRO A 1 72 ? -1.696 3.175 -2.816 1.00 91.12 72 PRO A CA 1
ATOM 550 C C . PRO A 1 72 ? -3.042 3.132 -2.087 1.00 91.12 72 PRO A C 1
ATOM 552 O O . PRO A 1 72 ? -3.538 4.175 -1.677 1.00 91.12 72 PRO A O 1
ATOM 555 N N . VAL A 1 73 ? -3.611 1.939 -1.895 1.00 92.94 73 VAL A N 1
ATOM 556 C CA . VAL A 1 73 ? -4.936 1.742 -1.276 1.00 92.94 73 VAL A CA 1
ATOM 557 C C . VAL A 1 73 ? -4.865 1.239 0.165 1.00 92.94 73 VAL A C 1
ATOM 559 O O . VAL A 1 73 ? -5.884 0.909 0.760 1.00 92.94 73 VAL A O 1
ATOM 562 N N . THR A 1 74 ? -3.662 1.157 0.735 1.00 94.06 74 THR A N 1
ATOM 563 C CA . THR A 1 74 ? -3.444 0.646 2.092 1.00 94.06 74 THR A CA 1
ATOM 564 C C . THR A 1 74 ? -3.096 1.786 3.036 1.00 94.06 74 THR A C 1
ATOM 566 O O . THR A 1 74 ? -2.228 2.596 2.711 1.00 94.06 74 THR A O 1
ATOM 569 N N . ARG A 1 75 ? -3.685 1.810 4.233 1.00 92.88 75 ARG A N 1
ATOM 570 C CA . ARG A 1 75 ? -3.357 2.769 5.302 1.00 92.88 75 ARG A CA 1
ATOM 571 C C . ARG A 1 75 ? -1.886 2.717 5.712 1.00 92.88 75 ARG A C 1
ATOM 573 O O . ARG A 1 75 ? -1.247 1.669 5.593 1.00 92.88 75 ARG A O 1
ATOM 580 N N . GLU A 1 76 ? -1.318 3.814 6.210 1.00 92.00 76 GLU A N 1
ATOM 581 C CA . GLU A 1 76 ? 0.047 3.856 6.758 1.00 92.00 76 GLU A CA 1
ATOM 582 C C . GLU A 1 76 ? 0.191 3.080 8.098 1.00 92.00 76 GLU A C 1
ATOM 584 O O . GLU A 1 76 ? -0.604 2.185 8.358 1.00 92.00 76 GLU A O 1
ATOM 589 N N . GLY A 1 77 ? 1.295 3.213 8.845 1.00 88.81 77 GLY A N 1
ATOM 590 C CA . GLY A 1 77 ? 1.469 2.598 10.184 1.00 88.81 77 GLY A CA 1
ATOM 591 C C . GLY A 1 77 ? 2.506 1.480 10.265 1.00 88.81 77 GLY A C 1
ATOM 592 O O . GLY A 1 77 ? 3.387 1.480 11.113 1.00 88.81 77 GLY A O 1
ATOM 593 N N . CYS A 1 78 ? 2.501 0.550 9.308 1.00 90.44 78 CYS A N 1
ATOM 594 C CA . CYS A 1 78 ? 3.500 -0.533 9.286 1.00 90.44 78 CYS A CA 1
ATOM 595 C C . CYS A 1 78 ? 4.932 -0.119 8.891 1.00 90.44 78 CYS A C 1
ATOM 597 O O . CYS A 1 78 ? 5.796 -0.996 8.808 1.00 90.44 78 CYS A O 1
ATOM 599 N N . HIS A 1 79 ? 5.175 1.165 8.600 1.00 88.38 79 HIS A N 1
ATOM 600 C CA . HIS A 1 79 ? 6.447 1.706 8.098 1.00 88.38 79 HIS A CA 1
ATOM 601 C C . HIS A 1 79 ? 6.959 1.013 6.828 1.00 88.38 79 HIS A C 1
ATOM 603 O O . HIS A 1 79 ? 8.158 0.808 6.655 1.00 88.38 79 HIS A O 1
ATOM 609 N N . SER A 1 80 ? 6.039 0.580 5.962 1.00 92.44 80 SER A N 1
ATOM 610 C CA . SER A 1 80 ? 6.362 -0.013 4.658 1.00 92.44 80 SER A CA 1
ATOM 611 C C . SER A 1 80 ? 7.352 -1.185 4.722 1.00 92.44 80 SER A C 1
ATOM 613 O O . SER A 1 80 ? 8.127 -1.393 3.795 1.00 92.44 80 SER A O 1
ATOM 615 N N . LYS A 1 81 ? 7.316 -1.992 5.793 1.00 92.88 81 LYS A N 1
ATOM 616 C CA . LYS A 1 81 ? 8.271 -3.097 6.013 1.00 92.88 81 LYS A CA 1
ATOM 617 C C . LYS A 1 81 ? 8.403 -4.049 4.821 1.00 92.88 81 LYS A C 1
ATOM 619 O O . LYS A 1 81 ? 9.520 -4.436 4.500 1.00 92.88 81 LYS A O 1
ATOM 624 N N . CYS A 1 82 ? 7.299 -4.401 4.156 1.00 95.25 82 CYS A N 1
ATOM 625 C CA . CYS A 1 82 ? 7.342 -5.296 2.995 1.00 95.25 82 CYS A CA 1
ATOM 626 C C . CYS A 1 82 ? 8.213 -4.703 1.868 1.00 95.25 82 CYS A C 1
ATOM 628 O O . CYS A 1 82 ? 9.249 -5.296 1.564 1.00 95.25 82 CYS A O 1
ATOM 630 N N . PRO A 1 83 ? 7.889 -3.519 1.304 1.00 94.62 83 PRO A N 1
ATOM 631 C CA . PRO A 1 83 ? 8.687 -2.975 0.211 1.00 94.62 83 PRO A CA 1
ATOM 632 C C . PRO A 1 83 ? 10.045 -2.412 0.629 1.00 94.62 83 PRO A C 1
ATOM 634 O O . PRO A 1 83 ? 10.968 -2.449 -0.180 1.00 94.62 83 PRO A O 1
ATOM 637 N N . SER A 1 84 ? 10.175 -1.899 1.855 1.00 91.19 84 SER A N 1
ATOM 638 C CA . SER A 1 84 ? 11.382 -1.206 2.324 1.00 91.19 84 SER A CA 1
ATOM 639 C C . SER A 1 84 ? 12.406 -2.110 3.011 1.00 91.19 84 SER A C 1
ATOM 641 O O . SER A 1 84 ? 13.562 -1.722 3.101 1.00 91.19 84 SER A O 1
ATOM 643 N N . LYS A 1 85 ? 12.013 -3.283 3.529 1.00 91.50 85 LYS A N 1
ATOM 644 C CA . LYS A 1 85 ? 12.936 -4.205 4.223 1.00 91.50 85 LYS A CA 1
ATOM 645 C C . LYS A 1 85 ? 12.988 -5.601 3.618 1.00 91.50 85 LYS A C 1
ATOM 647 O O . LYS A 1 85 ? 14.042 -6.217 3.638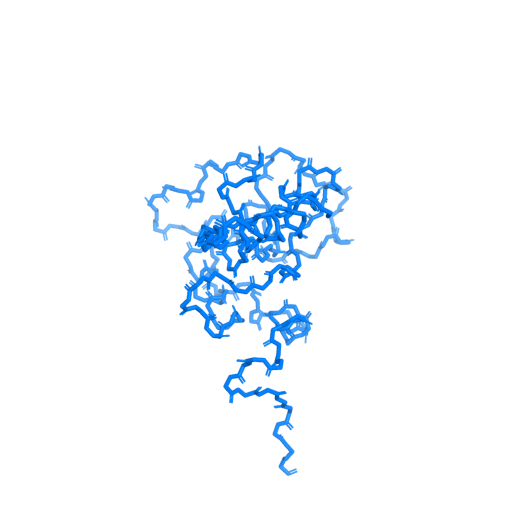 1.00 91.50 85 LYS A O 1
ATOM 652 N N . ALA A 1 86 ? 11.863 -6.109 3.118 1.00 94.25 86 ALA A N 1
ATOM 653 C CA . ALA A 1 86 ? 11.765 -7.487 2.635 1.00 94.25 86 ALA A CA 1
ATOM 654 C C . ALA A 1 86 ? 11.870 -7.615 1.108 1.00 94.25 86 ALA A C 1
ATOM 656 O O . ALA A 1 86 ? 11.741 -8.718 0.599 1.00 94.25 86 ALA A O 1
ATOM 657 N N . ASN A 1 87 ? 12.046 -6.506 0.381 1.00 94.25 87 ASN A N 1
ATOM 658 C CA . ASN A 1 87 ? 11.985 -6.469 -1.083 1.00 94.25 87 ASN A CA 1
ATOM 659 C C . ASN A 1 87 ? 10.730 -7.167 -1.653 1.00 94.25 87 ASN A C 1
ATOM 661 O O . ASN A 1 87 ? 10.796 -7.843 -2.672 1.00 94.25 87 ASN A O 1
ATOM 665 N N . MET A 1 88 ? 9.572 -6.987 -1.001 1.00 94.94 88 MET A N 1
ATOM 666 C CA . MET A 1 88 ? 8.296 -7.591 -1.415 1.00 94.94 88 MET A CA 1
ATOM 667 C C . MET A 1 88 ? 7.174 -6.549 -1.534 1.00 94.94 88 MET A C 1
ATOM 669 O O . MET A 1 88 ? 7.108 -5.624 -0.715 1.00 94.94 88 MET A O 1
ATOM 673 N N . PRO A 1 89 ? 6.245 -6.682 -2.501 1.00 94.75 89 PRO A N 1
ATOM 674 C CA . PRO A 1 89 ? 5.154 -5.730 -2.666 1.00 94.75 89 PRO A CA 1
ATOM 675 C C . PRO A 1 89 ? 4.213 -5.721 -1.456 1.00 94.75 89 PRO A C 1
ATOM 677 O O . PRO A 1 89 ? 4.033 -6.718 -0.750 1.00 94.75 89 PRO A O 1
ATOM 680 N N . CYS A 1 90 ? 3.578 -4.575 -1.210 1.00 95.31 90 CYS A N 1
ATOM 681 C CA . CYS A 1 90 ? 2.563 -4.464 -0.168 1.00 95.31 90 CYS A CA 1
ATOM 682 C C . CYS A 1 90 ? 1.359 -5.356 -0.505 1.00 95.31 90 CYS A C 1
ATOM 684 O O . CYS A 1 90 ? 0.848 -5.312 -1.622 1.00 95.31 90 CYS A O 1
ATOM 686 N N . ARG A 1 91 ? 0.885 -6.127 0.481 1.00 93.69 91 ARG A N 1
ATOM 687 C CA . ARG A 1 91 ? -0.283 -7.016 0.344 1.00 93.69 91 ARG A CA 1
ATOM 688 C C . ARG A 1 91 ? -1.587 -6.431 0.897 1.00 93.69 91 ARG A C 1
ATOM 690 O O . ARG A 1 91 ? -2.604 -7.105 0.841 1.00 93.69 91 ARG A O 1
ATOM 697 N N . GLY A 1 92 ? -1.560 -5.225 1.465 1.00 94.25 92 GLY A N 1
ATOM 698 C CA . GLY A 1 92 ? -2.766 -4.555 1.965 1.00 94.25 92 GLY A CA 1
ATOM 699 C C . GLY A 1 92 ? -3.272 -4.979 3.343 1.00 94.25 92 GLY A C 1
ATOM 700 O O . GLY A 1 92 ? -4.415 -4.708 3.683 1.00 94.25 92 GLY A O 1
ATOM 701 N N . CYS A 1 93 ? -2.437 -5.606 4.176 1.00 94.19 93 CYS A N 1
ATOM 702 C CA . CYS A 1 93 ? -2.866 -6.124 5.484 1.00 94.19 93 CYS A CA 1
ATOM 703 C C . CYS A 1 93 ? -3.263 -5.060 6.522 1.00 94.19 93 CYS A C 1
ATOM 705 O O . CYS A 1 93 ? -3.898 -5.400 7.510 1.00 94.19 93 CYS A O 1
ATOM 707 N N . TRP A 1 94 ? -2.888 -3.792 6.324 1.00 92.19 94 TRP A N 1
ATOM 708 C CA . TRP A 1 94 ? -3.251 -2.691 7.232 1.00 92.19 94 TRP A CA 1
ATOM 709 C C . TRP A 1 94 ? -4.632 -2.088 6.953 1.00 92.19 94 TRP A C 1
ATOM 711 O O . TRP A 1 94 ? -5.031 -1.156 7.648 1.00 92.19 94 TRP A O 1
ATOM 721 N N . GLY A 1 95 ? -5.350 -2.634 5.968 1.00 91.38 95 GLY A N 1
ATOM 722 C CA . GLY A 1 95 ? -6.685 -2.190 5.598 1.00 91.38 95 GLY A CA 1
ATOM 723 C C . GLY A 1 95 ? -6.701 -0.938 4.712 1.00 91.38 95 GLY A C 1
ATOM 724 O O . GLY A 1 95 ? -5.638 -0.377 4.405 1.00 91.38 95 GLY A O 1
ATOM 725 N N . PRO A 1 96 ? -7.905 -0.528 4.276 1.00 93.12 96 PRO A N 1
ATOM 726 C CA . PRO A 1 96 ? -8.116 0.657 3.446 1.00 93.12 96 PRO A CA 1
ATOM 727 C C . PRO A 1 96 ? -7.645 1.948 4.116 1.00 93.12 96 PRO A C 1
ATOM 729 O O . PRO A 1 96 ? -7.610 2.053 5.342 1.00 93.12 96 PRO A O 1
ATOM 732 N N . THR A 1 97 ? -7.346 2.970 3.311 1.00 90.38 97 THR A N 1
ATOM 733 C CA . THR A 1 97 ? -7.298 4.349 3.825 1.00 90.38 97 THR A CA 1
ATOM 734 C C . THR A 1 97 ? -8.711 4.827 4.192 1.00 90.38 97 THR A C 1
ATOM 736 O O . THR A 1 97 ? -9.682 4.307 3.632 1.00 90.38 97 THR A O 1
ATOM 739 N N . PRO A 1 98 ? -8.857 5.832 5.077 1.00 86.50 98 PRO A N 1
ATOM 740 C CA . PRO A 1 98 ? -10.172 6.343 5.460 1.00 86.50 98 PRO A CA 1
ATOM 741 C C . PRO A 1 98 ? -11.036 6.709 4.247 1.00 86.50 98 PRO A C 1
ATOM 743 O O . PRO A 1 98 ? -10.547 7.290 3.277 1.00 86.50 98 PRO A O 1
ATOM 746 N N . GLY A 1 99 ? -12.316 6.337 4.298 1.00 85.31 99 GLY A N 1
ATOM 747 C CA . GLY A 1 99 ? -13.285 6.599 3.229 1.00 85.31 99 GLY A CA 1
ATOM 748 C C . GLY A 1 99 ? -13.239 5.639 2.032 1.00 85.31 99 GLY A C 1
ATOM 749 O O . GLY A 1 99 ? -13.996 5.837 1.086 1.00 85.31 99 GLY A O 1
ATOM 750 N N . ILE A 1 100 ? -12.387 4.604 2.041 1.00 89.44 100 ILE A N 1
ATOM 751 C CA . ILE A 1 100 ? -12.412 3.531 1.033 1.00 89.44 100 ILE A CA 1
ATOM 752 C C . ILE A 1 100 ? -13.047 2.275 1.634 1.00 89.44 100 ILE A C 1
ATOM 754 O O . ILE A 1 100 ? -12.451 1.631 2.493 1.00 89.44 100 ILE A O 1
ATOM 758 N N . THR A 1 101 ? -14.205 1.874 1.116 1.00 86.19 101 THR A N 1
ATOM 759 C CA . THR A 1 101 ? -14.820 0.569 1.424 1.00 86.19 101 THR A CA 1
ATOM 760 C C . THR A 1 101 ? -14.321 -0.499 0.445 1.00 86.19 101 THR A C 1
ATOM 762 O O . THR A 1 101 ? -13.804 -1.548 0.825 1.00 86.19 101 THR A O 1
ATOM 765 N N . GLU A 1 102 ? -14.355 -0.172 -0.849 1.00 92.38 102 GLU A N 1
ATOM 766 C CA . GLU A 1 102 ? -13.994 -1.072 -1.944 1.00 92.38 102 GLU A CA 1
ATOM 767 C C . GLU A 1 102 ? -12.508 -0.989 -2.314 1.00 92.38 102 GLU A C 1
ATOM 769 O O . GLU A 1 102 ? -12.114 -0.348 -3.292 1.00 92.38 102 GLU A O 1
ATOM 774 N N . VAL A 1 103 ? -11.659 -1.653 -1.523 1.00 92.56 103 VAL A N 1
ATOM 775 C CA . VAL A 1 103 ? -10.194 -1.651 -1.716 1.00 92.56 103 VAL A CA 1
ATOM 776 C C . VAL A 1 103 ? -9.795 -2.159 -3.098 1.00 92.56 103 VAL A C 1
ATOM 778 O O . VAL A 1 103 ? -8.967 -1.534 -3.763 1.00 92.56 103 VAL A O 1
ATOM 781 N N . GLY A 1 104 ? -10.372 -3.278 -3.541 1.00 91.06 104 GLY A N 1
ATOM 782 C CA . GLY A 1 104 ? -10.020 -3.867 -4.828 1.00 91.06 104 GLY A CA 1
ATOM 783 C C . GLY A 1 104 ? -10.434 -2.969 -5.991 1.00 91.06 104 GLY A C 1
ATOM 784 O O . GLY A 1 104 ? -9.595 -2.630 -6.821 1.00 91.06 104 GLY A O 1
ATOM 785 N N . ALA A 1 105 ? -11.681 -2.492 -6.014 1.00 90.31 105 ALA A N 1
ATOM 786 C CA . ALA A 1 105 ? -12.136 -1.558 -7.045 1.00 90.31 105 ALA A CA 1
ATOM 787 C C . ALA A 1 105 ? -11.300 -0.268 -7.066 1.00 90.31 105 ALA A C 1
ATOM 789 O O . ALA A 1 105 ? -10.876 0.191 -8.130 1.00 90.31 105 ALA A O 1
ATOM 790 N N . LYS A 1 106 ? -10.979 0.292 -5.891 1.00 91.56 106 LYS A N 1
ATOM 791 C CA . LYS A 1 106 ? -10.125 1.480 -5.808 1.00 91.56 106 LYS A CA 1
ATOM 792 C C . LYS A 1 106 ? -8.713 1.204 -6.317 1.00 91.56 106 LYS A C 1
ATOM 794 O O . LYS A 1 106 ? -8.129 2.079 -6.952 1.00 91.56 106 LYS A O 1
ATOM 799 N N . MET A 1 107 ? -8.191 -0.004 -6.105 1.00 91.31 107 MET A N 1
ATOM 800 C CA . MET A 1 107 ? -6.895 -0.417 -6.638 1.00 91.31 107 MET A CA 1
ATOM 801 C C . MET A 1 107 ? -6.920 -0.540 -8.163 1.00 91.31 107 MET A C 1
ATOM 803 O O . MET A 1 107 ? -5.986 -0.066 -8.804 1.00 91.31 107 MET A O 1
ATOM 807 N N . VAL A 1 108 ? -7.981 -1.102 -8.760 1.00 90.06 108 VAL A N 1
ATOM 808 C CA . VAL A 1 108 ? -8.151 -1.102 -10.229 1.00 90.06 108 VAL A CA 1
ATOM 809 C C . VAL A 1 108 ? -8.110 0.331 -10.757 1.00 90.06 108 VAL A C 1
ATOM 811 O O . VAL A 1 108 ? -7.343 0.622 -11.672 1.00 90.06 108 VAL A O 1
ATOM 814 N N . ASN A 1 109 ? -8.858 1.242 -10.128 1.00 89.12 109 ASN A N 1
ATOM 815 C CA . ASN A 1 109 ? -8.864 2.655 -10.502 1.00 89.12 109 ASN A CA 1
ATOM 816 C C . ASN A 1 109 ? -7.475 3.305 -10.370 1.00 89.12 109 ASN A C 1
ATOM 818 O O . ASN A 1 109 ? -7.067 4.064 -11.240 1.00 89.12 109 ASN A O 1
ATOM 822 N N . SER A 1 110 ? -6.728 3.004 -9.304 1.00 88.06 110 SER A N 1
ATOM 823 C CA . SER A 1 110 ? -5.351 3.486 -9.135 1.00 88.06 110 SER A CA 1
ATOM 824 C C . SER A 1 110 ? -4.380 2.912 -10.170 1.00 88.06 110 SER A C 1
ATOM 826 O O . SER A 1 110 ? -3.428 3.587 -10.540 1.00 88.06 110 SER A O 1
ATOM 828 N N . LEU A 1 111 ? -4.591 1.679 -10.634 1.00 87.88 111 LEU A N 1
ATOM 829 C CA . LEU A 1 111 ? -3.749 1.050 -11.653 1.00 87.88 111 LEU A CA 1
ATOM 830 C C . LEU A 1 111 ? -4.081 1.519 -13.070 1.00 87.88 111 LEU A C 1
ATOM 832 O O . LEU A 1 111 ? -3.201 1.477 -13.924 1.00 87.88 111 LEU A O 1
ATOM 836 N N . ALA A 1 112 ? -5.305 1.980 -13.325 1.00 86.00 112 ALA A N 1
ATOM 837 C CA . ALA A 1 112 ? -5.723 2.478 -14.635 1.00 86.00 112 ALA A CA 1
ATOM 838 C C . ALA A 1 112 ? -4.926 3.713 -15.100 1.00 86.00 112 ALA A C 1
ATOM 840 O O . ALA A 1 112 ? -4.804 3.938 -16.297 1.00 86.00 112 ALA A O 1
ATOM 841 N N . SER A 1 113 ? -4.342 4.488 -14.177 1.00 81.19 113 SER A N 1
ATOM 842 C CA . SER A 1 113 ? -3.446 5.604 -14.517 1.00 81.19 113 SER A CA 1
ATOM 843 C C . SER A 1 113 ? -1.981 5.190 -14.703 1.00 81.19 113 SER A C 1
ATOM 845 O O . SER A 1 113 ? -1.148 6.029 -15.016 1.00 81.19 113 SER A O 1
ATOM 847 N N . ILE A 1 114 ? -1.642 3.926 -14.439 1.00 83.50 114 ILE A N 1
ATOM 848 C CA . ILE A 1 114 ? -0.262 3.412 -14.449 1.00 83.50 114 ILE A CA 1
ATOM 849 C C . ILE A 1 114 ? -0.072 2.418 -15.600 1.00 83.50 114 ILE A C 1
ATOM 851 O O . ILE A 1 114 ? 1.017 2.346 -16.161 1.00 83.50 114 ILE A O 1
ATOM 855 N N . LEU A 1 115 ? -1.122 1.664 -15.943 1.00 77.81 115 LEU A N 1
ATOM 856 C CA . LEU A 1 115 ? -1.091 0.513 -16.844 1.00 77.81 115 LEU A CA 1
ATOM 857 C C . LEU A 1 115 ? -2.236 0.546 -17.871 1.00 77.81 115 LEU A C 1
ATOM 859 O O . LEU A 1 115 ? -3.353 0.902 -17.481 1.00 77.81 115 LEU A O 1
ATOM 863 N N . PRO A 1 116 ? -2.022 0.036 -19.105 1.00 66.81 116 PRO A N 1
ATOM 864 C CA . PRO A 1 116 ? -2.974 0.124 -20.217 1.00 66.81 116 PRO A CA 1
ATOM 865 C C . PRO A 1 116 ? -4.383 -0.400 -19.956 1.00 66.81 116 PRO A C 1
ATOM 867 O O . PRO A 1 116 ? -5.335 0.034 -20.598 1.00 66.81 116 PRO A O 1
ATOM 870 N N . ALA A 1 117 ? -4.537 -1.333 -19.020 1.00 63.97 117 ALA A N 1
ATOM 871 C CA . ALA A 1 117 ? -5.839 -1.905 -18.715 1.00 63.97 117 ALA A CA 1
ATOM 872 C C . ALA A 1 117 ? -5.963 -2.371 -17.255 1.00 63.97 117 ALA A C 1
ATOM 874 O O . ALA A 1 117 ? -6.576 -3.390 -16.979 1.00 63.97 117 ALA A O 1
ATOM 875 N N . GLY A 1 118 ? -5.389 -1.623 -16.304 1.00 67.50 118 GLY A N 1
ATOM 876 C CA . GLY A 1 118 ? -5.524 -1.900 -14.869 1.00 67.50 118 GLY A CA 1
ATOM 877 C C . GLY A 1 118 ? -5.034 -3.301 -14.479 1.00 67.50 118 GLY A C 1
ATOM 878 O O . GLY A 1 118 ? -5.837 -4.223 -14.385 1.00 67.50 118 GLY A O 1
ATOM 879 N N . ALA A 1 119 ? -3.728 -3.437 -14.194 1.00 71.75 119 ALA A N 1
ATOM 880 C CA . ALA A 1 119 ? -2.999 -4.697 -13.924 1.00 71.75 119 ALA A CA 1
ATOM 881 C C . ALA A 1 119 ? -3.817 -5.839 -13.318 1.00 71.75 119 ALA A C 1
ATOM 883 O O . ALA A 1 119 ? -3.708 -6.999 -13.700 1.00 71.75 119 ALA A O 1
ATOM 884 N N . MET A 1 120 ? -4.581 -5.478 -12.290 1.00 74.56 120 MET A N 1
ATOM 885 C CA . MET A 1 120 ? -5.263 -6.408 -11.422 1.00 74.56 120 MET A CA 1
ATOM 886 C C . MET A 1 120 ? -6.348 -7.209 -12.148 1.00 74.56 120 MET A C 1
ATOM 888 O O . MET A 1 120 ? -6.658 -8.299 -11.691 1.00 74.56 120 MET A O 1
ATOM 892 N N . MET A 1 121 ? -6.893 -6.705 -13.262 1.00 74.69 121 MET A N 1
ATOM 893 C CA . MET A 1 121 ? -7.950 -7.374 -14.030 1.00 74.69 121 MET A CA 1
ATOM 894 C C . MET A 1 121 ? -7.462 -8.582 -14.838 1.00 74.69 121 MET A C 1
ATOM 896 O O . MET A 1 121 ? -8.272 -9.440 -15.169 1.00 74.69 121 MET A O 1
ATOM 900 N N . PHE A 1 122 ? -6.163 -8.670 -15.136 1.00 74.12 122 PHE A N 1
ATOM 901 C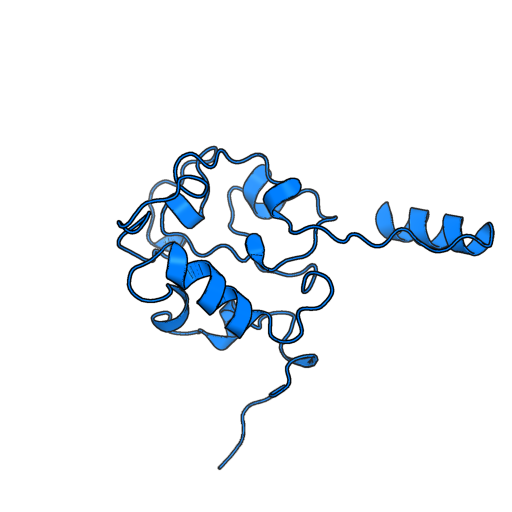 CA . PHE A 1 122 ? -5.586 -9.774 -15.919 1.00 74.12 122 PHE A CA 1
ATOM 902 C C . PHE A 1 122 ? -4.926 -10.851 -15.067 1.00 74.12 122 PHE A C 1
ATOM 904 O O . PHE A 1 122 ? -4.348 -11.789 -15.605 1.00 74.12 122 PHE A O 1
ATOM 911 N N . MET A 1 123 ? -4.967 -10.711 -13.745 1.00 79.25 123 MET A N 1
ATOM 912 C CA . MET A 1 123 ? -4.436 -11.743 -12.867 1.00 79.25 123 MET A CA 1
ATOM 913 C C . MET A 1 123 ? -5.457 -12.862 -12.700 1.00 79.25 123 MET A C 1
ATOM 915 O O . MET A 1 123 ? -6.644 -12.591 -12.522 1.00 79.25 123 MET A O 1
ATOM 919 N N . ASP A 1 124 ? -4.970 -14.100 -12.640 1.00 84.44 124 ASP A N 1
ATOM 920 C CA . ASP A 1 124 ? -5.808 -15.281 -12.406 1.00 84.44 124 A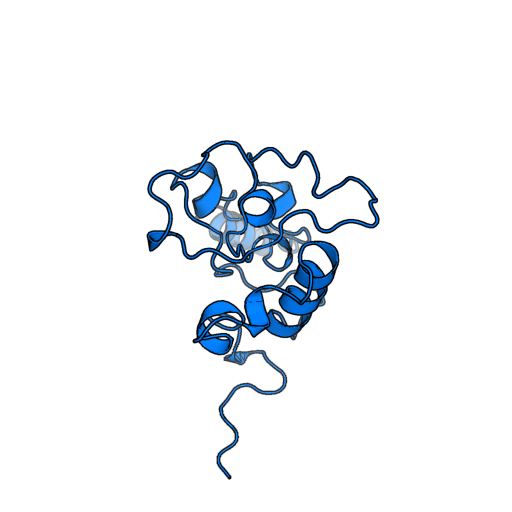SP A CA 1
ATOM 921 C C . ASP A 1 124 ? -6.642 -15.161 -11.118 1.00 84.44 124 ASP A C 1
ATOM 923 O O . ASP A 1 124 ? -7.804 -15.562 -11.072 1.00 84.44 124 ASP A O 1
ATOM 927 N N . ASP A 1 125 ? -6.058 -14.570 -10.068 1.00 88.56 125 ASP A N 1
ATOM 928 C CA . ASP A 1 125 ? -6.699 -14.367 -8.768 1.00 88.56 125 ASP A CA 1
ATOM 929 C C . ASP A 1 125 ? -6.819 -12.878 -8.401 1.00 88.56 125 ASP A C 1
ATOM 931 O O . ASP A 1 125 ? -6.075 -12.321 -7.578 1.00 88.56 125 ASP A O 1
ATOM 935 N N . ILE A 1 126 ? -7.801 -12.222 -9.024 1.00 87.88 126 ILE A N 1
ATOM 936 C CA . ILE A 1 126 ? -8.178 -10.827 -8.751 1.00 87.88 126 ILE A CA 1
ATOM 937 C C . ILE A 1 126 ? -8.646 -10.672 -7.301 1.00 87.88 126 ILE A C 1
ATOM 939 O O . ILE A 1 126 ? -8.270 -9.723 -6.611 1.00 87.88 126 ILE A O 1
ATOM 943 N N . VAL A 1 127 ? -9.456 -11.615 -6.817 1.00 89.69 127 VAL A N 1
ATOM 944 C CA . VAL A 1 127 ? -10.100 -11.537 -5.503 1.00 89.69 127 VAL A CA 1
ATOM 945 C C . VAL A 1 127 ? -9.072 -11.717 -4.385 1.00 89.69 127 VAL A C 1
ATOM 947 O O . VAL A 1 127 ? -8.987 -10.884 -3.482 1.00 89.69 127 VAL A O 1
ATOM 950 N N . GLY A 1 128 ? -8.228 -12.745 -4.448 1.00 90.44 128 GLY A N 1
ATOM 951 C CA . GLY A 1 128 ? -7.197 -12.995 -3.442 1.00 90.44 128 GLY A CA 1
ATOM 952 C C . GLY A 1 128 ? -5.999 -12.047 -3.523 1.00 90.44 128 GLY A C 1
ATOM 953 O O . GLY A 1 128 ? -5.182 -12.015 -2.589 1.00 90.44 128 GLY A O 1
ATOM 954 N N . THR A 1 129 ? -5.902 -11.223 -4.573 1.00 88.56 129 THR A N 1
ATOM 955 C CA . THR A 1 129 ? -4.945 -10.108 -4.633 1.00 88.56 129 THR A CA 1
ATOM 956 C C . 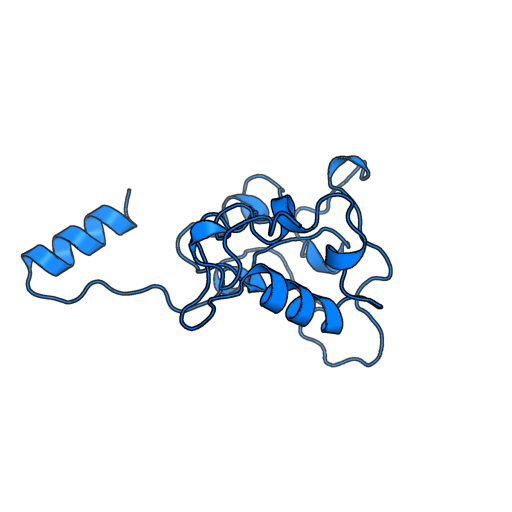THR A 1 129 ? -5.553 -8.784 -4.173 1.00 88.56 129 THR A C 1
ATOM 958 O O . THR A 1 129 ? -4.970 -8.136 -3.304 1.00 88.56 129 THR A O 1
ATOM 961 N N . GLY A 1 130 ? -6.722 -8.401 -4.692 1.00 91.12 130 GLY A N 1
ATOM 962 C CA . GLY A 1 130 ? -7.368 -7.115 -4.413 1.00 91.12 130 GLY A CA 1
ATOM 963 C C . GLY A 1 130 ? -8.142 -7.051 -3.094 1.00 91.12 130 GLY A C 1
ATOM 964 O O . GLY A 1 130 ? -8.218 -5.985 -2.487 1.00 91.12 130 GLY A O 1
ATOM 965 N N . TYR A 1 131 ? -8.672 -8.183 -2.620 1.00 93.50 131 TYR A N 1
ATOM 966 C CA . TYR A 1 131 ? -9.557 -8.266 -1.448 1.00 93.50 131 TYR A CA 1
ATOM 967 C C . TYR A 1 131 ? -9.025 -9.169 -0.328 1.00 93.50 131 TYR A C 1
ATOM 969 O O . TYR A 1 131 ? -9.759 -9.513 0.597 1.00 93.50 131 TYR A O 1
ATOM 977 N N . ARG A 1 132 ? -7.732 -9.521 -0.355 1.00 93.62 132 ARG A N 1
ATOM 978 C CA . ARG A 1 132 ? -7.109 -10.484 0.575 1.00 93.62 132 ARG A CA 1
ATOM 979 C C . ARG A 1 132 ? -7.456 -10.276 2.053 1.00 93.62 132 ARG A C 1
ATOM 981 O O . ARG A 1 132 ? -7.628 -11.251 2.774 1.00 93.62 132 ARG A O 1
ATOM 988 N N . TYR A 1 133 ? -7.505 -9.023 2.498 1.00 94.12 133 TYR A N 1
ATOM 989 C CA . TYR A 1 133 ? -7.758 -8.657 3.898 1.00 94.12 133 TYR A CA 1
ATOM 990 C C . TYR A 1 133 ? -9.003 -7.784 4.081 1.00 94.12 133 TYR A C 1
ATOM 992 O O . TYR A 1 133 ? -9.322 -7.406 5.202 1.00 94.12 133 TYR A O 1
ATOM 1000 N N . SER A 1 134 ? -9.687 -7.439 2.990 1.00 92.88 134 SER A N 1
ATOM 1001 C CA . SER A 1 134 ? -10.790 -6.473 2.972 1.00 92.88 134 SER A CA 1
ATOM 1002 C C . SER A 1 134 ? -12.083 -7.045 2.395 1.00 92.88 134 SER A C 1
ATOM 1004 O O . SER A 1 134 ? -13.064 -6.321 2.296 1.00 92.88 134 SER A O 1
ATOM 1006 N N . MET A 1 135 ? -12.127 -8.334 2.043 1.00 92.94 135 MET A N 1
ATOM 1007 C CA . MET A 1 135 ? -13.344 -8.959 1.516 1.00 92.94 135 MET A CA 1
ATOM 1008 C C . MET A 1 135 ? -14.524 -8.840 2.483 1.00 92.94 135 MET A C 1
ATOM 1010 O O . MET A 1 135 ? -15.615 -8.502 2.058 1.00 92.94 135 MET A O 1
ATOM 1014 N N . ALA A 1 136 ? -14.303 -9.041 3.784 1.00 91.19 136 ALA A N 1
ATOM 1015 C CA . ALA A 1 136 ? -15.376 -9.006 4.781 1.00 91.19 136 ALA A CA 1
ATOM 1016 C C . ALA A 1 136 ? -16.052 -7.630 4.934 1.00 91.19 136 ALA A C 1
ATOM 1018 O O . ALA A 1 136 ? -17.173 -7.567 5.425 1.00 91.19 136 ALA A O 1
ATOM 1019 N N . ILE A 1 137 ? -15.372 -6.548 4.538 1.00 91.25 137 ILE A N 1
ATOM 1020 C CA . ILE A 1 137 ? -15.900 -5.176 4.593 1.00 91.25 137 ILE A CA 1
ATOM 1021 C C . ILE A 1 137 ? -16.337 -4.659 3.218 1.00 91.25 137 ILE A C 1
ATOM 1023 O O . ILE A 1 137 ? -16.742 -3.509 3.113 1.00 91.25 137 ILE A O 1
ATOM 1027 N N . SER A 1 138 ? -16.205 -5.474 2.168 1.00 90.94 138 SER A N 1
ATOM 1028 C CA . SER A 1 138 ? -16.680 -5.126 0.832 1.00 90.94 138 SER A CA 1
ATOM 1029 C C . SER A 1 138 ? -18.209 -5.115 0.804 1.00 90.94 138 SER A C 1
ATOM 1031 O O . SER A 1 138 ? -18.854 -5.893 1.502 1.00 90.94 138 SER A O 1
ATOM 1033 N N . GLU A 1 139 ? -18.777 -4.284 -0.061 1.00 90.31 139 GLU A N 1
ATOM 1034 C CA . GLU A 1 139 ? -20.188 -4.267 -0.447 1.00 90.31 139 GLU A CA 1
ATOM 1035 C C . GLU A 1 139 ? -20.647 -5.624 -1.004 1.00 90.31 139 GLU A C 1
ATOM 1037 O O . GLU A 1 139 ? -21.816 -5.991 -0.895 1.00 90.31 139 GLU A O 1
ATOM 1042 N N . VAL A 1 140 ? -19.722 -6.410 -1.574 1.00 89.25 140 VAL A N 1
ATOM 1043 C CA . VAL A 1 140 ? -19.978 -7.779 -2.042 1.00 89.25 140 VAL A CA 1
ATOM 1044 C C . VAL A 1 140 ? -19.048 -8.750 -1.298 1.00 89.25 140 VAL A C 1
ATOM 1046 O O . VAL A 1 140 ? -18.089 -9.266 -1.878 1.00 89.25 140 VAL A O 1
ATOM 1049 N N . PRO A 1 141 ? -19.305 -9.038 -0.005 1.00 86.44 141 PRO A N 1
ATOM 1050 C CA . PRO A 1 141 ? -18.346 -9.693 0.889 1.00 86.44 141 PRO A CA 1
ATOM 1051 C C . PRO A 1 141 ? -18.228 -11.213 0.694 1.00 86.44 141 PRO A C 1
ATOM 1053 O O . PRO A 1 141 ? -17.712 -11.933 1.550 1.00 86.44 141 PRO A O 1
ATOM 1056 N N . GLY A 1 142 ? -18.701 -11.737 -0.434 1.00 86.38 142 GLY A N 1
ATOM 1057 C CA . GLY A 1 142 ? -18.667 -13.159 -0.719 1.00 86.38 142 GLY A CA 1
ATOM 1058 C C . GLY A 1 142 ? -19.060 -13.485 -2.149 1.00 86.38 142 GLY A C 1
ATOM 1059 O O . GLY A 1 142 ? -19.577 -12.662 -2.904 1.00 86.38 142 GLY A O 1
ATOM 1060 N N . ARG A 1 143 ? -18.820 -14.739 -2.527 1.00 85.94 143 ARG A N 1
ATOM 1061 C CA . ARG A 1 143 ? -19.217 -15.242 -3.838 1.00 85.94 143 ARG A CA 1
ATOM 1062 C C . ARG A 1 143 ? -20.733 -15.400 -3.882 1.00 85.94 143 ARG A C 1
ATOM 1064 O O . ARG A 1 143 ? -21.282 -16.263 -3.199 1.00 85.94 143 ARG A O 1
ATOM 1071 N N . ILE A 1 144 ? -21.386 -14.622 -4.739 1.00 87.06 144 ILE A N 1
ATOM 1072 C CA . ILE A 1 144 ? -22.803 -14.805 -5.056 1.00 87.06 144 ILE A CA 1
ATOM 1073 C C . ILE A 1 144 ? -22.948 -16.173 -5.734 1.00 87.06 144 ILE A C 1
ATOM 1075 O O . ILE A 1 144 ? -22.444 -16.388 -6.839 1.00 87.06 144 ILE A O 1
ATOM 1079 N N . ARG A 1 145 ? -23.585 -17.125 -5.047 1.00 82.56 145 ARG A N 1
ATOM 1080 C CA . ARG A 1 145 ? -23.972 -18.409 -5.637 1.00 82.56 145 ARG A CA 1
ATOM 1081 C C . ARG A 1 145 ? -25.236 -18.172 -6.460 1.00 82.56 145 ARG A C 1
ATOM 1083 O O . ARG A 1 145 ? -26.237 -17.728 -5.907 1.00 82.56 145 ARG A O 1
ATOM 1090 N N . ARG A 1 146 ? -25.141 -18.402 -7.769 1.00 63.84 146 ARG A N 1
ATOM 1091 C CA . ARG A 1 146 ? -26.315 -18.578 -8.627 1.00 63.84 146 ARG A CA 1
ATOM 1092 C C . ARG A 1 146 ? -26.809 -20.008 -8.510 1.00 63.84 146 ARG A C 1
ATOM 1094 O O . ARG A 1 146 ? -25.936 -20.891 -8.342 1.00 63.84 146 ARG A O 1
#

Radius of gyration: 16.61 Å; chains: 1; bounding box: 42×32×51 Å